Protein AF-A0A376ESZ6-F1 (afdb_monomer)

Nearest PDB structures (foldseek):
  4ce4-assembly1_1  TM=3.618E-01  e=3.748E+00  Sus scrofa domesticus
  7ung-assembly1_5  TM=2.669E-01  e=2.774E+00  Homo sapiens

Structure (mmCIF, N/CA/C/O backbone):
data_AF-A0A376ESZ6-F1
#
_entry.id   AF-A0A376ESZ6-F1
#
loop_
_atom_site.group_PDB
_atom_site.id
_atom_site.type_symbol
_atom_site.label_atom_id
_atom_site.label_alt_id
_atom_site.label_comp_id
_atom_site.label_asym_id
_atom_site.label_entity_id
_atom_site.label_seq_id
_atom_site.pdbx_PDB_ins_code
_atom_site.Cartn_x
_atom_site.Cartn_y
_atom_site.Cartn_z
_atom_site.occupancy
_atom_site.B_iso_or_equiv
_atom_site.auth_seq_id
_atom_site.auth_comp_id
_atom_site.auth_asym_id
_atom_site.auth_atom_id
_atom_site.pdbx_PDB_model_num
ATOM 1 N N . MET A 1 1 ? 11.237 7.976 -7.309 1.00 52.62 1 MET A N 1
ATOM 2 C CA . MET A 1 1 ? 12.348 7.430 -8.120 1.00 52.62 1 MET A CA 1
ATOM 3 C C . MET A 1 1 ? 11.817 7.230 -9.534 1.00 52.62 1 MET A C 1
ATOM 5 O O . MET A 1 1 ? 10.794 6.575 -9.673 1.00 52.62 1 MET A O 1
ATOM 9 N N . VAL A 1 2 ? 12.388 7.877 -10.555 1.00 59.28 2 VAL A N 1
ATOM 10 C CA . VAL A 1 2 ? 11.912 7.703 -11.941 1.00 59.28 2 VAL A CA 1
ATOM 11 C C . VAL A 1 2 ? 12.585 6.462 -12.504 1.00 59.28 2 VAL A C 1
ATOM 13 O O . VAL A 1 2 ? 13.808 6.382 -12.495 1.00 59.28 2 VAL A O 1
ATOM 16 N N . LEU A 1 3 ? 11.795 5.494 -12.954 1.00 68.69 3 LEU A N 1
ATOM 17 C CA . LEU A 1 3 ? 12.294 4.333 -13.676 1.00 68.69 3 LEU A CA 1
ATOM 18 C C . LEU A 1 3 ? 11.949 4.508 -15.157 1.00 68.69 3 LEU A C 1
ATOM 20 O O . LEU A 1 3 ? 10.986 5.182 -15.528 1.00 68.69 3 LEU A O 1
ATOM 24 N N . TYR A 1 4 ? 12.747 3.916 -16.029 1.00 74.81 4 TYR A N 1
ATOM 25 C CA . TYR A 1 4 ? 12.462 3.873 -17.454 1.00 74.81 4 TYR A CA 1
ATOM 26 C C . TYR A 1 4 ? 12.180 2.429 -17.839 1.00 74.81 4 TYR A C 1
ATOM 28 O O . TYR A 1 4 ? 12.915 1.519 -17.458 1.00 74.81 4 TYR A O 1
ATOM 36 N N . LYS A 1 5 ? 11.103 2.207 -18.589 1.00 80.12 5 LYS A N 1
ATOM 37 C CA . LYS A 1 5 ? 10.823 0.909 -19.196 1.00 80.12 5 LYS A CA 1
ATOM 38 C C . LYS A 1 5 ? 11.466 0.903 -20.578 1.00 80.12 5 LYS A C 1
ATOM 40 O O . LYS A 1 5 ? 11.009 1.611 -21.474 1.00 80.12 5 LYS A O 1
ATOM 45 N N . ALA A 1 6 ? 12.548 0.148 -20.722 1.00 82.12 6 ALA A N 1
ATOM 46 C CA . ALA A 1 6 ? 13.180 -0.137 -22.001 1.00 82.12 6 ALA A CA 1
ATOM 47 C C . ALA A 1 6 ? 12.363 -1.224 -22.706 1.00 82.12 6 ALA A C 1
ATOM 49 O O . ALA A 1 6 ? 12.220 -2.327 -22.175 1.00 82.12 6 ALA A O 1
ATOM 50 N N . VAL A 1 7 ? 11.799 -0.906 -23.869 1.00 82.25 7 VAL A N 1
ATOM 51 C CA . VAL A 1 7 ? 11.003 -1.828 -24.685 1.00 82.25 7 VAL A CA 1
ATOM 52 C C . VAL A 1 7 ? 11.703 -2.026 -26.025 1.00 82.25 7 VAL A C 1
ATOM 54 O O . VAL A 1 7 ? 11.866 -1.074 -26.789 1.00 82.25 7 VAL A O 1
ATOM 57 N N . ALA A 1 8 ? 12.078 -3.266 -26.328 1.00 82.19 8 ALA A N 1
ATOM 58 C CA . ALA A 1 8 ? 12.550 -3.678 -27.645 1.00 82.19 8 ALA A CA 1
ATOM 59 C C . ALA A 1 8 ? 11.547 -4.662 -28.254 1.00 82.19 8 ALA A C 1
ATOM 61 O O . ALA A 1 8 ? 11.212 -5.683 -27.652 1.00 82.19 8 ALA A O 1
ATOM 62 N N . LYS A 1 9 ? 11.040 -4.314 -29.439 1.00 82.44 9 LYS A N 1
ATOM 63 C CA . LYS A 1 9 ? 10.193 -5.166 -30.276 1.00 82.44 9 LYS A CA 1
ATOM 64 C C . LYS A 1 9 ? 10.905 -5.308 -31.608 1.00 82.44 9 LYS A C 1
ATOM 66 O O . LYS A 1 9 ? 11.035 -4.318 -32.324 1.00 82.44 9 LYS A O 1
ATOM 71 N N . LEU A 1 10 ? 11.387 -6.501 -31.905 1.00 80.62 10 LEU A N 1
ATOM 72 C CA . LEU A 1 10 ? 12.078 -6.787 -33.152 1.00 80.62 10 LEU A CA 1
ATOM 73 C C . LEU A 1 10 ? 11.797 -8.218 -33.592 1.00 80.62 10 LEU A C 1
ATOM 75 O O . LEU A 1 10 ? 11.346 -9.044 -32.804 1.00 80.62 10 LEU A O 1
ATOM 79 N N . HIS A 1 11 ? 12.104 -8.501 -34.846 1.00 81.50 11 HIS A N 1
ATOM 80 C CA . HIS A 1 11 ? 12.166 -9.859 -35.357 1.00 81.50 11 HIS A CA 1
ATOM 81 C C . HIS A 1 11 ? 13.630 -10.268 -35.456 1.00 81.50 11 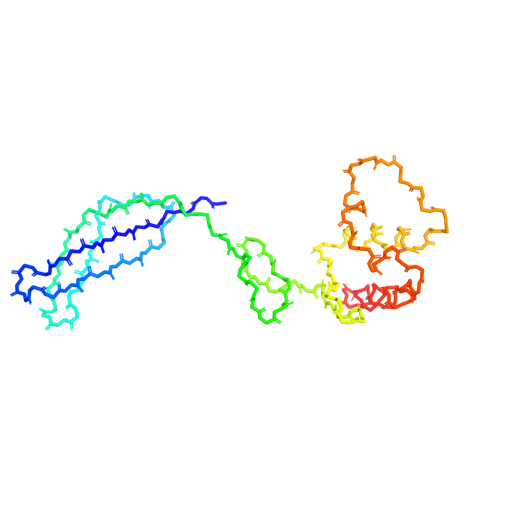HIS A C 1
ATOM 83 O O . HIS A 1 11 ? 14.476 -9.452 -35.827 1.00 81.50 11 HIS A O 1
ATOM 89 N N . CYS A 1 12 ? 13.938 -11.511 -35.102 1.00 77.12 12 CYS A N 1
ATOM 90 C CA . CYS A 1 12 ? 15.285 -12.031 -35.260 1.00 77.12 12 CYS A CA 1
ATOM 91 C C . CYS A 1 12 ? 15.658 -12.045 -36.756 1.00 77.12 12 CYS A C 1
ATOM 93 O O . CYS A 1 12 ? 14.891 -12.595 -37.547 1.00 77.12 12 CYS A O 1
ATOM 95 N N . PRO A 1 13 ? 16.815 -11.496 -37.170 1.00 75.44 13 PRO A N 1
ATOM 96 C CA . PRO A 1 13 ? 17.227 -11.492 -38.576 1.00 75.44 13 PRO A CA 1
ATOM 97 C C . PRO A 1 13 ? 17.506 -12.895 -39.137 1.00 75.44 13 PRO A C 1
ATOM 99 O O . PRO A 1 13 ? 17.562 -13.057 -40.350 1.00 75.44 13 PRO A O 1
ATOM 102 N N . ILE A 1 14 ? 17.682 -13.898 -38.270 1.00 77.81 14 ILE A N 1
ATOM 103 C CA . ILE A 1 14 ? 18.056 -15.264 -38.664 1.00 77.81 14 ILE A CA 1
ATOM 104 C C . ILE A 1 14 ? 16.834 -16.185 -38.740 1.00 77.81 14 ILE A C 1
ATOM 106 O O . ILE A 1 14 ? 16.676 -16.905 -39.718 1.00 77.81 14 ILE A O 1
ATOM 110 N N . CYS A 1 15 ? 15.955 -16.161 -37.735 1.00 80.38 15 CYS A N 1
ATOM 111 C CA . CYS A 1 15 ? 14.798 -17.065 -37.667 1.00 80.38 15 CYS A CA 1
ATOM 112 C C . CYS A 1 15 ? 13.437 -16.363 -37.796 1.00 80.38 15 CYS A C 1
ATOM 114 O O . CYS A 1 15 ? 12.406 -17.009 -37.646 1.00 80.38 15 CYS A O 1
ATOM 116 N N . ALA A 1 16 ? 13.409 -15.044 -38.022 1.00 78.88 16 ALA A N 1
ATOM 117 C CA . ALA A 1 16 ? 12.202 -14.205 -38.056 1.00 78.88 16 ALA A CA 1
ATOM 118 C C . ALA A 1 16 ? 11.332 -14.235 -36.777 1.00 78.88 16 ALA A C 1
ATOM 120 O O . ALA A 1 16 ? 10.276 -13.594 -36.725 1.00 78.88 16 ALA A O 1
ATOM 121 N N . HIS A 1 17 ? 11.791 -14.912 -35.718 1.00 78.88 17 HIS A N 1
ATOM 122 C CA . HIS A 1 17 ? 11.080 -15.029 -34.451 1.00 78.88 17 HIS A CA 1
ATOM 123 C C . HIS A 1 17 ? 10.847 -13.650 -33.828 1.00 78.88 17 HIS A C 1
ATOM 125 O O . HIS A 1 17 ? 11.747 -12.806 -33.788 1.00 78.88 17 HIS A O 1
ATOM 131 N N . SER A 1 18 ? 9.632 -13.410 -33.337 1.00 79.50 18 SER A N 1
ATOM 132 C CA . SER A 1 18 ? 9.269 -12.147 -32.699 1.00 79.50 18 SER A CA 1
ATOM 133 C C . SER A 1 18 ? 9.855 -12.068 -31.293 1.00 79.50 18 SER A C 1
ATOM 135 O O . SER A 1 18 ? 9.426 -12.780 -30.389 1.00 79.50 18 SER A O 1
ATOM 137 N N . ILE A 1 19 ? 10.799 -11.160 -31.090 1.00 80.81 19 ILE A N 1
ATOM 138 C CA . ILE A 1 19 ? 11.432 -10.913 -29.803 1.00 80.81 19 ILE A CA 1
ATOM 139 C C . ILE A 1 19 ? 10.796 -9.674 -29.177 1.00 80.81 19 ILE A C 1
ATOM 141 O O . ILE A 1 19 ? 10.814 -8.571 -29.737 1.00 80.81 19 ILE A O 1
ATOM 145 N N . ARG A 1 20 ? 10.248 -9.853 -27.974 1.00 82.56 20 ARG A N 1
ATOM 146 C CA . ARG A 1 20 ? 9.731 -8.765 -27.147 1.00 82.56 20 ARG A CA 1
ATOM 147 C C . ARG A 1 20 ? 10.436 -8.782 -25.801 1.00 82.56 20 ARG A C 1
ATOM 149 O O . ARG A 1 20 ? 10.159 -9.638 -24.969 1.00 82.56 20 ARG A O 1
ATOM 156 N N . VAL A 1 21 ? 11.298 -7.795 -25.579 1.00 79.81 21 VAL A N 1
ATOM 157 C CA . VAL A 1 21 ? 11.998 -7.613 -24.305 1.00 79.81 21 VAL A CA 1
ATOM 158 C C . VAL A 1 21 ? 11.529 -6.334 -23.643 1.00 79.81 21 VAL A C 1
ATOM 160 O O . VAL A 1 21 ? 11.502 -5.262 -24.253 1.00 79.81 21 VAL A O 1
ATOM 163 N N . GLU A 1 22 ? 11.167 -6.457 -22.372 1.00 81.88 22 GLU A N 1
ATOM 164 C CA . GLU A 1 22 ? 10.872 -5.334 -21.498 1.00 81.88 22 GLU A CA 1
ATOM 165 C C . GLU A 1 22 ? 11.754 -5.392 -20.251 1.00 81.88 22 GLU A C 1
ATOM 167 O O . GLU A 1 22 ? 11.745 -6.376 -19.517 1.00 81.88 22 GLU A O 1
ATOM 172 N N . ARG A 1 23 ? 12.534 -4.331 -20.012 1.00 76.56 23 ARG A N 1
ATOM 173 C CA . ARG A 1 23 ? 13.420 -4.228 -18.846 1.00 76.56 23 ARG A CA 1
ATOM 174 C C . ARG A 1 23 ? 13.234 -2.873 -18.169 1.00 76.56 23 ARG A C 1
ATOM 176 O O . ARG A 1 23 ? 13.230 -1.835 -18.828 1.00 76.56 23 ARG A O 1
ATOM 183 N N . CYS A 1 24 ? 13.075 -2.877 -16.850 1.00 73.75 24 CYS A N 1
ATOM 184 C CA . CYS A 1 24 ? 13.034 -1.651 -16.057 1.00 73.75 24 CYS A CA 1
ATOM 185 C C . CYS A 1 24 ? 14.461 -1.248 -15.685 1.00 73.75 24 CYS A C 1
ATOM 187 O O . CYS A 1 24 ? 15.184 -2.030 -15.071 1.00 73.75 24 CYS A O 1
ATOM 189 N N . VAL A 1 25 ? 14.859 -0.034 -16.048 1.00 76.38 25 VAL A N 1
ATOM 190 C CA . VAL A 1 25 ? 16.201 0.501 -15.804 1.00 76.38 25 VAL A CA 1
ATOM 191 C C . VAL A 1 25 ? 16.111 1.833 -15.063 1.00 76.38 25 VAL A C 1
ATOM 193 O O . VAL A 1 25 ? 15.156 2.593 -15.239 1.00 76.38 25 VAL A O 1
ATOM 196 N N . LYS A 1 26 ? 17.090 2.104 -14.194 1.00 71.19 26 LYS A N 1
ATOM 197 C CA . LYS A 1 26 ? 17.189 3.383 -13.467 1.00 71.19 26 LYS A CA 1
ATOM 198 C C . LYS A 1 26 ? 17.616 4.518 -14.398 1.00 71.19 26 LYS A C 1
ATOM 200 O O . LYS A 1 26 ? 17.130 5.637 -14.275 1.00 71.19 26 LYS A O 1
ATOM 205 N N . GLU A 1 27 ? 18.473 4.196 -15.359 1.00 76.25 27 GLU A N 1
ATOM 206 C CA . GLU A 1 27 ? 19.082 5.127 -16.304 1.00 76.25 27 GLU A CA 1
ATOM 207 C C . GLU A 1 27 ? 18.884 4.616 -17.732 1.00 76.25 27 GLU A C 1
ATOM 209 O O . GLU A 1 27 ? 18.712 3.417 -17.956 1.00 76.25 27 GLU A O 1
ATOM 214 N N . LYS A 1 28 ? 18.866 5.529 -18.706 1.00 75.44 28 LYS A N 1
ATOM 215 C CA . LYS A 1 28 ? 18.709 5.163 -20.117 1.00 75.44 28 LYS A CA 1
ATOM 216 C C . LYS A 1 28 ? 20.011 4.533 -20.610 1.00 75.44 28 LYS A C 1
ATOM 218 O O . LYS A 1 28 ? 21.037 5.199 -20.627 1.00 75.44 28 LYS A O 1
ATOM 223 N N . LEU A 1 29 ? 19.947 3.275 -21.027 1.00 76.56 29 LEU A N 1
ATOM 224 C CA . LEU A 1 29 ? 21.048 2.578 -21.690 1.00 76.56 29 LEU A CA 1
ATOM 225 C C . LEU A 1 29 ? 21.050 2.916 -23.187 1.00 76.56 29 LEU A C 1
ATOM 227 O O . LEU A 1 29 ? 19.993 3.067 -23.805 1.00 76.56 29 LEU A O 1
ATOM 231 N N . GLU A 1 30 ? 22.219 3.010 -23.799 1.00 71.81 30 GLU A N 1
ATOM 232 C CA . GLU A 1 30 ? 22.290 3.247 -25.243 1.00 71.81 30 GLU A CA 1
ATOM 233 C C . GLU A 1 30 ? 21.857 2.006 -26.026 1.00 71.81 30 GLU A C 1
ATOM 235 O O . GLU A 1 30 ? 21.033 2.133 -26.931 1.00 71.81 30 GLU A O 1
ATOM 240 N N . ASN A 1 31 ? 22.284 0.817 -25.584 1.00 77.94 31 ASN A N 1
ATOM 241 C CA . ASN A 1 31 ? 21.889 -0.464 -26.159 1.00 77.94 31 ASN A CA 1
ATOM 242 C C . ASN A 1 31 ? 21.577 -1.516 -25.086 1.00 77.94 31 ASN A C 1
ATOM 244 O O . ASN A 1 31 ? 22.049 -1.441 -23.947 1.00 77.94 31 ASN A O 1
ATOM 248 N N . ILE A 1 32 ? 20.759 -2.500 -25.455 1.00 80.25 32 ILE A N 1
ATOM 249 C CA . ILE A 1 32 ? 20.516 -3.711 -24.674 1.00 80.25 32 ILE A CA 1
ATOM 250 C C . ILE A 1 32 ? 20.862 -4.941 -25.513 1.00 80.25 32 ILE A C 1
ATOM 252 O O . ILE A 1 32 ? 20.381 -5.087 -26.636 1.00 80.25 32 ILE A O 1
ATOM 256 N N . SER A 1 33 ? 21.655 -5.840 -24.930 1.00 78.31 33 SER A N 1
ATOM 257 C CA . SER A 1 33 ? 21.902 -7.161 -25.503 1.00 78.31 33 SER A CA 1
ATOM 258 C C . SER A 1 33 ? 20.701 -8.063 -25.235 1.00 78.31 33 SER A C 1
ATOM 260 O O . SER A 1 33 ? 20.260 -8.208 -24.086 1.00 78.31 33 SER A O 1
ATOM 262 N N . VAL A 1 34 ? 20.147 -8.615 -26.309 1.00 79.56 34 VAL A N 1
ATOM 263 C CA . VAL A 1 34 ? 18.993 -9.506 -26.298 1.00 79.56 34 VAL A CA 1
ATOM 264 C C . VAL A 1 34 ? 19.359 -10.804 -27.001 1.00 79.56 34 VAL A C 1
ATOM 266 O O . VAL A 1 34 ? 19.830 -10.794 -28.135 1.00 79.56 34 VAL A O 1
ATOM 269 N N . GLU A 1 35 ? 19.105 -11.917 -26.327 1.00 78.56 35 GLU A N 1
ATOM 270 C CA . GLU A 1 35 ? 19.292 -13.263 -26.859 1.00 78.56 35 GLU A CA 1
ATOM 271 C C . GLU A 1 35 ? 17.975 -13.769 -27.453 1.00 78.56 35 GLU A C 1
ATOM 273 O O . GLU A 1 35 ? 16.906 -13.645 -26.846 1.00 78.56 35 GLU A O 1
ATOM 278 N N . CYS A 1 36 ? 18.036 -14.317 -28.667 1.00 74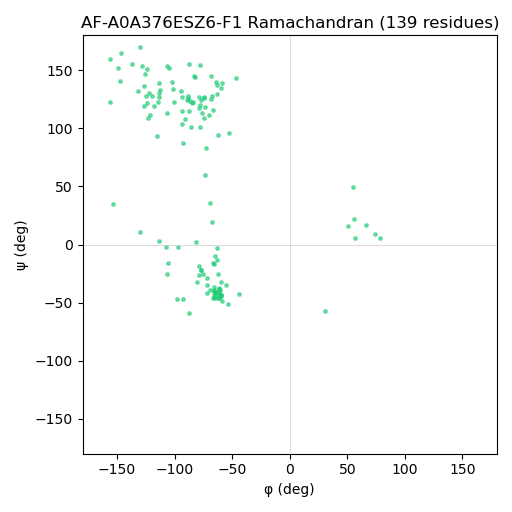.88 36 CYS A N 1
ATOM 279 C CA . CYS A 1 36 ? 16.886 -14.966 -29.280 1.00 74.88 36 CYS A CA 1
ATOM 280 C C . CYS A 1 36 ? 16.698 -16.366 -28.686 1.00 74.88 36 CYS A C 1
ATOM 282 O O . CYS A 1 36 ? 17.563 -17.220 -28.855 1.00 74.88 36 CYS A O 1
ATOM 284 N N . GLY A 1 37 ? 15.545 -16.627 -28.064 1.00 72.88 37 GLY A N 1
ATOM 285 C CA . GLY A 1 37 ? 15.267 -17.901 -27.387 1.00 72.88 37 GLY A CA 1
ATOM 286 C C . GLY A 1 37 ? 15.253 -19.148 -28.282 1.00 72.88 37 GLY A C 1
ATOM 287 O O . GLY A 1 37 ? 15.288 -20.251 -27.754 1.00 72.88 37 GLY A O 1
ATOM 288 N N . GLU A 1 38 ? 15.212 -18.994 -29.611 1.00 73.00 38 GLU A N 1
ATOM 289 C CA . GLU A 1 38 ? 15.193 -20.126 -30.557 1.00 73.00 38 GLU A CA 1
ATOM 290 C C . GLU A 1 38 ? 16.503 -20.361 -31.319 1.00 73.00 38 GLU A C 1
ATOM 292 O O . GLU A 1 38 ? 16.756 -21.473 -31.767 1.00 73.00 38 GLU A O 1
ATOM 297 N N . CYS A 1 39 ? 17.341 -19.340 -31.499 1.00 73.00 39 CYS A N 1
ATOM 298 C CA . CYS A 1 39 ? 18.566 -19.453 -32.306 1.00 73.00 39 CYS A CA 1
ATOM 299 C C . CYS A 1 39 ? 19.815 -18.927 -31.587 1.00 73.00 39 CYS A C 1
ATOM 301 O O . CYS A 1 39 ? 20.841 -18.713 -32.230 1.00 73.00 39 CYS A O 1
ATOM 303 N N . ASP A 1 40 ? 19.698 -18.655 -30.281 1.00 74.31 40 ASP A N 1
ATOM 304 C CA . ASP A 1 40 ? 20.737 -18.157 -29.361 1.00 74.31 40 ASP A CA 1
ATOM 305 C C . ASP A 1 40 ? 21.506 -16.916 -29.859 1.00 74.31 40 ASP A C 1
ATOM 307 O O . ASP A 1 40 ? 22.573 -16.543 -29.378 1.00 74.31 40 ASP A O 1
ATOM 311 N N . THR A 1 41 ? 20.965 -16.232 -30.867 1.00 76.69 41 THR A N 1
ATOM 312 C CA . THR A 1 41 ? 21.639 -15.099 -31.492 1.00 76.69 41 THR A CA 1
ATOM 313 C C . THR A 1 41 ? 21.563 -13.891 -30.576 1.00 76.69 41 THR A C 1
ATOM 315 O O . THR A 1 41 ? 20.474 -13.478 -30.172 1.00 76.69 41 THR A O 1
ATOM 318 N N . LYS A 1 42 ? 22.729 -13.309 -30.293 1.00 79.81 42 LYS A N 1
ATOM 319 C CA . LYS A 1 42 ? 22.879 -12.075 -29.520 1.00 79.81 42 LYS A CA 1
ATOM 320 C C . LYS A 1 42 ? 22.709 -10.870 -30.432 1.00 79.81 42 LYS A C 1
ATOM 322 O O . LYS A 1 42 ? 23.438 -10.716 -31.409 1.00 79.81 42 LYS A O 1
ATOM 327 N N . LEU A 1 43 ? 21.748 -10.020 -30.102 1.00 78.31 43 LEU A N 1
ATOM 328 C CA . LEU A 1 43 ? 21.430 -8.801 -30.834 1.00 78.31 43 LEU A CA 1
ATOM 329 C C . LEU A 1 43 ? 21.604 -7.605 -29.904 1.00 78.31 43 LEU A C 1
ATOM 331 O O . LEU A 1 43 ? 21.030 -7.576 -28.817 1.00 78.31 43 LEU A O 1
ATOM 335 N N . ASP A 1 44 ? 22.377 -6.618 -30.346 1.00 79.56 44 ASP A N 1
ATOM 336 C CA . ASP A 1 44 ? 22.506 -5.337 -29.657 1.00 79.56 44 ASP A CA 1
ATOM 337 C C . ASP A 1 44 ? 21.496 -4.355 -30.258 1.00 79.56 44 ASP A C 1
ATOM 339 O O . ASP A 1 44 ? 21.535 -4.052 -31.453 1.00 79.56 44 ASP A O 1
ATOM 343 N N . ILE A 1 45 ? 20.519 -3.930 -29.456 1.00 80.19 45 ILE A N 1
ATOM 344 C CA . ILE A 1 45 ? 19.399 -3.109 -29.931 1.00 80.19 45 ILE A CA 1
ATOM 345 C C . ILE A 1 45 ? 19.286 -1.856 -29.080 1.00 80.19 45 ILE A C 1
ATOM 347 O O . ILE A 1 45 ? 19.276 -1.931 -27.852 1.00 80.19 45 ILE A O 1
ATOM 351 N N . LYS A 1 46 ? 19.073 -0.712 -29.736 1.00 79.62 46 LYS A N 1
ATOM 352 C CA . LYS A 1 46 ? 18.653 0.528 -29.082 1.00 79.62 46 LYS A CA 1
ATOM 353 C C . LYS A 1 46 ? 17.170 0.440 -28.697 1.00 79.62 46 LYS A C 1
ATOM 355 O O . LYS A 1 46 ? 16.311 0.471 -29.584 1.00 79.62 46 LYS A O 1
ATOM 360 N N . PRO A 1 47 ? 16.820 0.320 -27.404 1.00 80.62 47 PRO A N 1
ATOM 361 C CA . PRO A 1 47 ? 15.432 0.146 -27.005 1.00 80.62 47 PRO A CA 1
ATOM 362 C C . PRO A 1 47 ? 14.672 1.473 -27.058 1.00 80.62 47 PRO A C 1
ATOM 364 O O . PRO A 1 47 ? 15.226 2.562 -26.881 1.00 80.62 47 PRO A O 1
ATOM 367 N N . ARG A 1 48 ? 13.353 1.388 -27.232 1.00 81.19 48 ARG A N 1
ATOM 368 C CA . ARG A 1 48 ? 12.465 2.530 -27.022 1.00 81.19 48 ARG A CA 1
ATOM 369 C C . ARG A 1 48 ? 12.240 2.698 -25.523 1.00 81.19 48 ARG A C 1
ATOM 371 O O . ARG A 1 48 ? 11.828 1.758 -24.847 1.00 81.19 48 ARG A O 1
ATOM 378 N N . TYR A 1 49 ? 12.482 3.900 -25.011 1.00 78.81 49 TYR A N 1
ATOM 379 C CA . TYR A 1 49 ? 12.255 4.220 -23.605 1.00 78.81 49 TYR A CA 1
ATOM 380 C C . TYR A 1 49 ? 10.882 4.825 -23.387 1.00 78.81 49 TYR A C 1
ATOM 382 O O . TYR A 1 49 ? 10.547 5.849 -23.981 1.00 78.81 49 TYR A O 1
ATOM 390 N N . GLU A 1 50 ? 10.131 4.242 -22.463 1.00 78.00 50 GLU A N 1
ATOM 391 C CA . GLU A 1 50 ? 8.902 4.828 -21.948 1.00 78.00 50 GLU A CA 1
ATOM 392 C C . GLU A 1 50 ? 9.088 5.195 -20.476 1.00 78.00 50 GLU A C 1
ATOM 394 O O . GLU A 1 50 ? 9.748 4.487 -19.706 1.00 78.00 50 GLU A O 1
ATOM 399 N N . ARG A 1 51 ? 8.563 6.358 -20.083 1.00 68.00 51 ARG A N 1
ATOM 400 C CA . ARG A 1 51 ? 8.699 6.863 -18.716 1.00 68.00 51 ARG A CA 1
ATOM 401 C C . ARG A 1 51 ? 7.838 5.984 -17.810 1.00 68.00 51 ARG A C 1
ATOM 403 O O . ARG A 1 51 ? 6.616 6.005 -17.922 1.00 68.00 51 ARG A O 1
ATOM 410 N N . TYR A 1 52 ? 8.468 5.200 -16.939 1.00 65.44 52 TYR A N 1
ATOM 411 C CA . TYR A 1 52 ? 7.779 4.239 -16.088 1.00 65.44 52 TYR A CA 1
ATOM 412 C C . TYR A 1 52 ? 7.742 4.743 -14.652 1.00 65.44 52 TYR A C 1
ATOM 414 O O . TYR A 1 52 ? 8.752 4.849 -13.957 1.00 65.44 52 TYR A O 1
ATOM 422 N N . VAL A 1 53 ? 6.542 5.052 -14.187 1.00 59.94 53 VAL A N 1
ATOM 423 C CA . VAL A 1 53 ? 6.316 5.248 -12.761 1.00 59.94 53 VAL A CA 1
ATOM 424 C C . VAL A 1 53 ? 5.994 3.868 -12.210 1.00 59.94 53 VAL A C 1
ATOM 426 O O . VAL A 1 53 ? 4.996 3.266 -12.606 1.00 59.94 53 VAL A O 1
ATOM 429 N N . SER A 1 54 ? 6.861 3.334 -11.350 1.00 56.66 54 SER A N 1
ATOM 430 C CA . SER A 1 54 ? 6.549 2.122 -10.601 1.00 56.66 54 SER A CA 1
ATOM 431 C C . SER A 1 54 ? 5.351 2.409 -9.709 1.00 56.66 54 SER A C 1
ATOM 433 O O . SER A 1 54 ? 5.496 2.918 -8.604 1.00 56.66 54 SER A O 1
ATOM 435 N N . ASN A 1 55 ? 4.157 2.093 -10.196 1.00 54.31 55 ASN A N 1
ATOM 436 C CA . ASN A 1 55 ? 2.983 2.009 -9.349 1.00 54.31 55 ASN A CA 1
ATOM 437 C C . ASN A 1 55 ? 3.130 0.736 -8.511 1.00 54.31 55 ASN A C 1
ATOM 439 O O . ASN A 1 55 ? 2.572 -0.306 -8.851 1.00 54.31 55 ASN A O 1
ATOM 443 N N . TYR A 1 56 ? 3.872 0.820 -7.404 1.00 55.16 56 TYR A N 1
ATOM 444 C CA . TYR A 1 56 ? 3.882 -0.223 -6.373 1.00 55.16 56 TYR A CA 1
ATOM 445 C C . TYR A 1 56 ? 2.502 -0.385 -5.707 1.00 55.16 56 TYR A C 1
ATOM 447 O O . TYR A 1 56 ? 2.277 -1.325 -4.961 1.00 55.16 56 TYR A O 1
ATOM 455 N N . SER A 1 57 ? 1.512 0.444 -6.066 1.00 51.53 57 SER A N 1
ATOM 456 C CA . SER A 1 57 ? 0.084 0.213 -5.804 1.00 51.53 57 SER A CA 1
ATOM 457 C C . SER A 1 57 ? -0.532 -0.945 -6.617 1.00 51.53 57 SER A C 1
ATOM 459 O O . SER A 1 57 ? -1.701 -0.881 -7.002 1.00 51.53 57 SER A O 1
ATOM 461 N N . LYS A 1 58 ? 0.194 -2.039 -6.878 1.00 51.50 58 LYS A N 1
ATOM 462 C CA . LYS A 1 58 ? -0.467 -3.295 -7.262 1.00 51.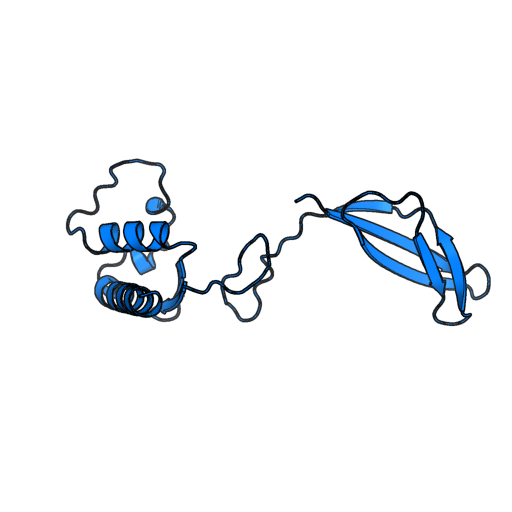50 58 LYS A CA 1
ATOM 463 C C . LYS A 1 58 ? -1.010 -3.913 -5.978 1.00 51.50 58 LYS A C 1
ATOM 465 O O . LYS A 1 58 ? -0.257 -4.508 -5.224 1.00 51.50 58 LYS A O 1
ATOM 470 N N . LYS A 1 59 ? -2.316 -3.760 -5.722 1.00 53.03 59 LYS A N 1
ATOM 471 C CA . LYS A 1 59 ? -3.019 -4.458 -4.629 1.00 53.03 59 LYS A CA 1
ATOM 472 C C . LYS A 1 59 ? -2.758 -5.963 -4.750 1.00 53.03 59 LYS A C 1
ATOM 474 O O . LYS A 1 59 ? -3.441 -6.644 -5.507 1.00 53.03 59 LYS A O 1
ATOM 479 N N . THR A 1 60 ? -1.782 -6.489 -4.026 1.00 50.81 60 THR A N 1
ATOM 480 C CA . THR A 1 60 ? -1.635 -7.930 -3.836 1.00 50.81 60 THR A CA 1
ATOM 481 C C . THR A 1 60 ? -2.454 -8.300 -2.602 1.00 50.81 60 THR A C 1
ATOM 483 O O . THR A 1 60 ? -2.333 -7.677 -1.548 1.00 50.81 60 THR A O 1
ATOM 486 N N . ASN A 1 61 ? -3.386 -9.243 -2.758 1.00 61.47 61 ASN A N 1
ATOM 487 C CA . ASN A 1 61 ? -4.231 -9.777 -1.680 1.00 61.47 61 ASN A CA 1
ATOM 488 C C . ASN A 1 61 ? -5.069 -8.773 -0.864 1.00 61.47 61 ASN A C 1
ATOM 490 O O . ASN A 1 61 ? -5.480 -9.073 0.251 1.00 61.47 61 ASN A O 1
ATOM 494 N N . GLY A 1 62 ? -5.357 -7.585 -1.401 1.00 68.19 62 GLY A N 1
ATOM 495 C CA . GLY A 1 62 ? -6.180 -6.596 -0.696 1.00 68.19 62 GLY A CA 1
ATOM 496 C C . GLY A 1 62 ? -5.475 -5.891 0.468 1.00 68.19 62 GLY A C 1
ATOM 497 O O . GLY A 1 62 ? -6.129 -5.129 1.171 1.00 68.19 62 GLY A O 1
ATOM 498 N N . LEU A 1 63 ? -4.162 -6.082 0.640 1.00 75.50 63 LEU A N 1
ATOM 499 C CA . LEU A 1 63 ? -3.348 -5.402 1.651 1.00 75.50 63 LEU A CA 1
ATOM 500 C C . LEU A 1 63 ? -2.807 -4.064 1.132 1.00 75.50 63 LEU A C 1
ATOM 502 O O . LEU A 1 63 ? -2.660 -3.851 -0.078 1.00 75.50 63 LEU A O 1
ATOM 506 N N . LYS A 1 64 ? -2.499 -3.139 2.049 1.00 78.19 64 LYS A N 1
ATOM 507 C CA . LYS A 1 64 ? -1.923 -1.842 1.691 1.00 78.19 64 LYS A CA 1
ATOM 508 C C . LYS A 1 64 ? -0.408 -1.977 1.642 1.00 78.19 64 LYS A C 1
ATOM 510 O O . LYS A 1 64 ? 0.205 -2.424 2.602 1.00 78.19 64 LYS A O 1
ATOM 515 N N . GLN A 1 65 ? 0.188 -1.560 0.531 1.00 77.06 65 GLN A N 1
ATOM 516 C CA . GLN A 1 65 ? 1.635 -1.582 0.346 1.00 77.06 65 GLN A CA 1
ATOM 517 C C . GLN A 1 65 ? 2.237 -0.181 0.415 1.00 77.06 65 GLN A C 1
ATOM 519 O O . G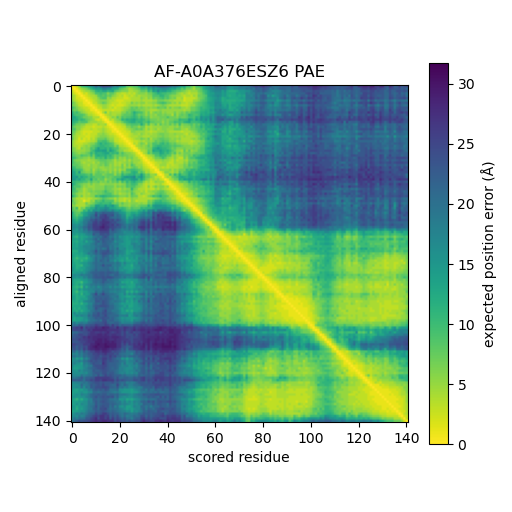LN A 1 65 ? 1.564 0.819 0.133 1.00 77.06 65 GLN A O 1
ATOM 524 N N . ASP A 1 66 ? 3.506 -0.135 0.804 1.00 74.19 66 ASP A N 1
ATOM 525 C CA . ASP A 1 66 ? 4.345 1.048 0.698 1.00 74.19 66 ASP A CA 1
ATOM 526 C C . ASP A 1 66 ? 4.645 1.393 -0.772 1.00 74.19 66 ASP A C 1
ATOM 528 O O . ASP A 1 66 ? 4.795 0.515 -1.622 1.00 74.19 66 ASP A O 1
ATOM 532 N N . ASP A 1 67 ? 4.734 2.691 -1.063 1.00 67.75 67 ASP A N 1
ATOM 533 C CA . ASP A 1 67 ? 4.922 3.206 -2.423 1.00 67.75 67 ASP A CA 1
ATOM 534 C C . ASP A 1 67 ? 6.377 3.110 -2.906 1.00 67.75 67 ASP A C 1
ATOM 536 O O . ASP A 1 67 ? 6.629 3.184 -4.102 1.00 67.75 67 ASP A O 1
ATOM 540 N N . VAL A 1 68 ? 7.343 2.948 -1.999 1.00 67.94 68 VAL A N 1
ATOM 541 C CA . VAL A 1 68 ? 8.772 2.902 -2.327 1.00 67.94 68 VAL A CA 1
ATOM 542 C C . VAL A 1 68 ? 9.233 1.465 -2.544 1.00 67.94 68 VAL A C 1
ATOM 544 O O . VAL A 1 68 ? 9.921 1.185 -3.525 1.00 67.94 68 VAL A O 1
ATOM 547 N N . PHE A 1 69 ? 8.851 0.558 -1.643 1.00 67.88 69 PHE A N 1
ATOM 548 C CA . PHE A 1 69 ? 9.338 -0.824 -1.633 1.00 67.88 69 PHE A CA 1
ATOM 549 C C . PHE A 1 69 ? 8.309 -1.849 -2.119 1.00 67.88 69 PHE A C 1
ATOM 551 O O . PHE A 1 69 ? 8.677 -2.984 -2.411 1.00 67.88 69 PHE A O 1
ATOM 558 N N . GLY A 1 70 ? 7.021 -1.492 -2.186 1.00 69.81 70 GLY A N 1
ATOM 559 C CA . GLY A 1 70 ? 5.959 -2.454 -2.495 1.00 69.81 70 GLY A CA 1
ATOM 560 C C . GLY A 1 70 ? 5.770 -3.526 -1.417 1.00 69.81 70 GLY A C 1
ATOM 561 O O . GLY A 1 70 ? 5.157 -4.557 -1.677 1.00 69.81 70 GLY A O 1
ATOM 562 N N . CYS A 1 71 ? 6.288 -3.310 -0.206 1.00 73.62 71 CYS A N 1
ATOM 563 C CA . CYS A 1 71 ? 6.076 -4.202 0.932 1.00 73.62 71 CYS A CA 1
ATOM 564 C C . CYS A 1 71 ? 4.727 -3.902 1.603 1.00 73.62 71 CYS A C 1
ATOM 566 O O . CYS A 1 71 ? 4.344 -2.730 1.675 1.00 73.62 71 CYS A O 1
ATOM 568 N N . PRO A 1 72 ? 4.003 -4.916 2.115 1.00 79.25 72 PRO A N 1
ATOM 569 C CA . PRO A 1 72 ? 2.807 -4.679 2.917 1.00 79.25 72 PRO A CA 1
ATOM 570 C C . PRO A 1 72 ? 3.149 -3.834 4.150 1.00 79.25 72 PRO A C 1
ATOM 572 O O . PRO A 1 72 ? 4.190 -4.031 4.779 1.00 79.25 72 PRO A O 1
ATOM 575 N N . LEU A 1 73 ? 2.279 -2.881 4.485 1.00 81.56 73 LEU A N 1
ATOM 576 C CA . LEU A 1 73 ? 2.453 -2.044 5.667 1.00 81.56 73 LEU A CA 1
ATOM 577 C C . LEU A 1 73 ? 2.389 -2.907 6.929 1.00 81.56 73 LEU A C 1
ATOM 579 O O . LEU A 1 73 ? 1.551 -3.799 7.041 1.00 81.56 73 LEU A O 1
ATOM 583 N N . TYR A 1 74 ? 3.256 -2.604 7.896 1.00 81.25 74 TYR A N 1
ATOM 584 C CA . TYR A 1 74 ? 3.277 -3.304 9.182 1.00 81.25 74 TYR A CA 1
ATOM 585 C C . TYR A 1 74 ? 1.985 -3.065 9.978 1.00 81.25 74 TYR A C 1
ATOM 587 O O . TYR A 1 74 ? 1.417 -3.983 10.563 1.00 81.25 74 TYR A O 1
ATOM 595 N N . PHE A 1 75 ? 1.489 -1.826 9.959 1.00 83.88 75 PHE A N 1
ATOM 596 C CA . PHE A 1 75 ? 0.244 -1.445 10.614 1.00 83.88 75 PHE A CA 1
ATOM 597 C C . PHE A 1 75 ? -0.915 -1.557 9.631 1.00 83.88 75 PHE A C 1
ATOM 599 O O . PHE A 1 75 ? -1.262 -0.588 8.956 1.00 83.88 75 PHE A O 1
ATOM 606 N N . GLN A 1 76 ? -1.501 -2.745 9.538 1.00 86.62 76 GLN A N 1
ATOM 607 C CA . GLN A 1 76 ? -2.745 -2.968 8.812 1.00 86.62 76 GLN A CA 1
ATOM 608 C C . GLN A 1 76 ? -3.564 -4.077 9.478 1.00 86.62 76 GLN A C 1
ATOM 610 O O . GLN A 1 76 ? -3.002 -5.047 9.978 1.00 86.62 76 GLN A O 1
ATOM 615 N N . ASP A 1 77 ? -4.879 -3.909 9.532 1.00 84.88 77 ASP A N 1
ATOM 616 C CA . ASP A 1 77 ? -5.813 -4.841 10.168 1.00 84.88 77 ASP A CA 1
ATOM 617 C C . ASP A 1 77 ? -7.203 -4.660 9.532 1.00 84.88 77 ASP A C 1
ATOM 619 O O . ASP A 1 77 ? -7.479 -3.632 8.899 1.00 84.88 77 ASP A O 1
ATOM 623 N N . ASP A 1 78 ? -8.074 -5.655 9.664 1.00 83.00 78 ASP A N 1
ATOM 624 C CA . ASP A 1 78 ? -9.444 -5.551 9.163 1.00 83.00 78 ASP A CA 1
ATOM 625 C C . ASP A 1 78 ? -10.342 -4.932 10.236 1.00 83.00 78 ASP A C 1
ATOM 627 O O . ASP A 1 78 ? -10.424 -5.408 11.367 1.00 83.00 78 ASP A O 1
ATOM 631 N N . CYS A 1 79 ? -11.045 -3.861 9.878 1.00 79.31 79 CYS A N 1
ATOM 632 C CA . CYS A 1 79 ? -12.052 -3.251 10.729 1.00 79.31 79 CYS A CA 1
ATOM 633 C C . CYS A 1 79 ? -13.423 -3.390 10.065 1.00 79.31 79 CYS A C 1
ATOM 635 O O . CYS A 1 79 ? -13.829 -2.555 9.251 1.00 79.31 79 CYS A O 1
ATOM 637 N N . LYS A 1 80 ? -14.144 -4.460 10.425 1.00 73.50 80 LYS A N 1
ATOM 638 C CA . LYS A 1 80 ? -15.498 -4.771 9.930 1.00 73.50 80 LYS A CA 1
ATOM 639 C C . LYS A 1 80 ? -15.569 -4.824 8.395 1.00 73.50 80 LYS A C 1
ATOM 641 O O . LYS A 1 80 ? -16.415 -4.166 7.788 1.00 73.50 80 LYS A O 1
ATOM 646 N N . GLY A 1 81 ? -14.658 -5.566 7.767 1.00 77.00 81 GLY A N 1
ATOM 647 C CA . GLY A 1 81 ? -14.596 -5.729 6.312 1.00 77.00 81 GLY A CA 1
ATOM 648 C C . GLY A 1 81 ? -13.971 -4.547 5.568 1.00 77.00 81 GLY A C 1
ATOM 649 O O . GLY A 1 81 ? -13.986 -4.518 4.337 1.00 77.00 81 GLY A O 1
ATOM 650 N N . ASN A 1 82 ? -13.442 -3.555 6.291 1.00 80.69 82 ASN A N 1
ATOM 651 C CA . ASN A 1 82 ? -12.685 -2.451 5.717 1.00 80.69 82 ASN A CA 1
ATOM 652 C C . ASN A 1 82 ? -11.232 -2.523 6.180 1.00 80.69 82 ASN A C 1
ATOM 654 O O . ASN A 1 82 ? -10.951 -2.517 7.378 1.00 80.69 82 ASN A O 1
ATOM 658 N N . LEU A 1 83 ? -10.298 -2.501 5.228 1.00 82.38 83 LEU A N 1
ATOM 659 C CA . LEU A 1 83 ? -8.873 -2.475 5.538 1.00 82.38 83 LEU A CA 1
ATOM 660 C C . LEU A 1 83 ? -8.495 -1.151 6.216 1.00 82.38 83 LEU A C 1
ATOM 662 O O . LEU A 1 83 ? -8.528 -0.081 5.596 1.00 82.38 83 LEU A O 1
ATOM 666 N N . PHE A 1 84 ? -8.066 -1.240 7.469 1.00 85.38 84 PHE A N 1
ATOM 667 C CA . PHE A 1 84 ? -7.517 -0.134 8.233 1.00 85.38 84 PHE A CA 1
ATOM 668 C C . PHE A 1 84 ? -5.993 -0.227 8.258 1.00 85.38 84 PHE A C 1
ATOM 670 O O . PHE A 1 84 ? -5.445 -1.299 8.484 1.00 85.38 84 PHE A O 1
ATOM 677 N N . TRP A 1 85 ? -5.291 0.879 8.006 1.00 84.50 85 TRP A N 1
ATOM 678 C CA . TRP A 1 85 ? -3.829 0.887 7.940 1.00 84.50 85 TRP A CA 1
ATOM 679 C C . TRP A 1 85 ? -3.225 2.217 8.393 1.00 84.50 85 TRP A C 1
ATOM 681 O O . TRP A 1 85 ? -3.824 3.281 8.224 1.00 84.50 85 TRP A O 1
ATOM 691 N N . ALA A 1 86 ? -2.001 2.161 8.917 1.00 83.56 86 ALA A N 1
ATOM 692 C CA . ALA A 1 86 ? -1.175 3.314 9.258 1.00 83.56 86 ALA A CA 1
ATOM 693 C C . ALA A 1 86 ? 0.182 3.235 8.540 1.00 83.56 86 ALA A C 1
ATOM 695 O O . ALA A 1 86 ? 0.679 2.154 8.243 1.00 83.56 86 ALA A O 1
ATOM 696 N N . LYS A 1 87 ? 0.791 4.393 8.252 1.00 76.56 87 LYS A N 1
ATOM 697 C CA . LYS A 1 87 ? 2.106 4.456 7.584 1.00 76.56 87 LYS A CA 1
ATOM 698 C C . LYS A 1 87 ? 3.219 4.391 8.617 1.00 76.56 87 LYS A C 1
ATOM 700 O O . LYS A 1 87 ? 4.033 3.481 8.596 1.00 76.56 87 LYS A O 1
ATOM 705 N N . ASN A 1 88 ? 3.194 5.354 9.535 1.00 81.69 88 ASN A N 1
ATOM 706 C CA . ASN A 1 88 ? 4.231 5.577 10.531 1.00 81.69 88 ASN A CA 1
ATOM 707 C C . ASN A 1 88 ? 3.610 5.702 11.928 1.00 81.69 88 ASN A C 1
ATOM 709 O O . ASN A 1 88 ? 2.395 5.850 12.074 1.00 81.69 88 ASN A O 1
ATOM 713 N N . ARG A 1 89 ? 4.466 5.707 12.955 1.00 81.88 89 ARG A N 1
ATOM 714 C CA . ARG A 1 89 ? 4.072 5.880 14.363 1.00 81.88 89 ARG A CA 1
ATOM 715 C C . ARG A 1 89 ? 3.392 7.228 14.617 1.00 81.88 89 ARG A C 1
ATOM 717 O O . ARG A 1 89 ? 2.406 7.277 15.337 1.00 81.88 89 ARG A O 1
ATOM 724 N N . GLU A 1 90 ? 3.865 8.294 13.975 1.00 80.25 90 GLU A N 1
ATOM 725 C CA . GLU A 1 90 ? 3.238 9.621 14.053 1.00 80.25 90 GLU A CA 1
ATOM 726 C C . GLU A 1 90 ? 1.796 9.587 13.534 1.00 80.25 90 GLU A C 1
ATOM 728 O O . GLU A 1 90 ? 0.885 10.040 14.219 1.00 80.25 90 GLU A O 1
ATOM 733 N N . HIS A 1 91 ? 1.565 8.927 12.391 1.00 80.50 91 HIS A N 1
ATOM 734 C CA . HIS A 1 91 ? 0.218 8.742 11.846 1.00 80.50 91 HIS A CA 1
ATOM 735 C C . HIS A 1 91 ? -0.684 7.958 12.817 1.00 80.50 91 HIS A C 1
ATOM 737 O O . HIS A 1 91 ? -1.856 8.291 12.975 1.00 80.50 91 HIS A O 1
ATOM 743 N N . LEU A 1 92 ? -0.147 6.939 13.496 1.00 82.38 92 LEU A N 1
ATOM 744 C CA . LEU A 1 92 ? -0.880 6.194 14.523 1.00 82.38 92 LEU A CA 1
ATOM 745 C C . LEU A 1 92 ? -1.288 7.099 15.697 1.00 82.38 92 LEU A C 1
ATOM 747 O O . LEU A 1 92 ? -2.443 7.053 16.112 1.00 82.38 92 LEU A O 1
ATOM 751 N N . LEU A 1 93 ? -0.375 7.936 16.201 1.00 80.88 93 LEU A N 1
ATOM 752 C CA . LEU A 1 93 ? -0.641 8.859 17.310 1.00 80.88 93 LEU A CA 1
ATOM 753 C C . LEU A 1 93 ? -1.675 9.930 16.939 1.00 80.88 93 LEU A C 1
ATOM 755 O O . LEU A 1 93 ? -2.575 10.206 17.729 1.00 80.88 93 LEU A O 1
ATOM 759 N N . GLU A 1 94 ? -1.595 10.492 15.730 1.00 78.19 94 GLU A N 1
ATOM 760 C CA . GLU A 1 94 ? -2.594 11.446 15.232 1.00 78.19 94 GLU A CA 1
ATOM 761 C C . GLU A 1 94 ? -3.982 10.799 15.098 1.00 78.19 94 GLU A C 1
ATOM 763 O O . GLU A 1 94 ? -4.988 11.403 15.476 1.00 78.19 94 GLU A O 1
ATOM 768 N N . MET A 1 95 ? -4.051 9.553 14.611 1.00 80.00 95 MET A N 1
ATOM 769 C CA . MET A 1 95 ? -5.309 8.804 14.540 1.00 80.00 95 MET A CA 1
ATOM 770 C C . MET A 1 95 ? -5.870 8.488 15.929 1.00 80.00 95 MET A C 1
ATOM 772 O O . MET A 1 95 ? -7.067 8.657 16.147 1.00 80.00 95 MET A O 1
ATOM 776 N N . GLU A 1 96 ? -5.030 8.071 16.878 1.00 82.00 96 GLU A N 1
ATOM 777 C CA . GLU A 1 96 ? -5.438 7.814 18.265 1.00 82.00 96 GLU A CA 1
ATOM 778 C C . GLU A 1 96 ? -5.983 9.083 18.930 1.00 82.00 96 GLU A C 1
ATOM 780 O O . GLU A 1 96 ? -7.064 9.041 19.521 1.00 82.00 96 GLU A O 1
ATOM 785 N N . ALA A 1 97 ? -5.293 10.216 18.775 1.00 79.62 97 ALA A N 1
ATOM 786 C CA . ALA A 1 97 ? -5.738 11.505 19.297 1.00 79.62 97 ALA A CA 1
ATOM 787 C C . ALA A 1 97 ? -7.085 11.928 18.689 1.00 79.62 97 ALA A C 1
ATOM 789 O O . ALA A 1 97 ? -7.986 12.359 19.409 1.00 79.62 97 ALA A O 1
ATOM 790 N N . TYR A 1 98 ? -7.265 11.736 17.379 1.00 78.19 98 TYR A N 1
ATOM 791 C CA . TYR A 1 98 ? -8.518 12.064 16.700 1.00 78.19 98 TYR A CA 1
ATOM 792 C C . TYR A 1 98 ? -9.689 11.173 17.133 1.00 78.19 98 TYR A C 1
ATOM 794 O O . TYR A 1 98 ? -10.782 11.671 17.395 1.00 78.19 98 TYR A O 1
ATOM 802 N N . VAL A 1 99 ? -9.482 9.855 17.211 1.00 79.25 99 VAL A N 1
ATOM 803 C CA . VAL A 1 99 ? -10.533 8.892 17.589 1.00 79.25 99 VAL A CA 1
ATOM 804 C C . VAL A 1 99 ? -10.868 8.989 19.085 1.00 79.25 99 VAL A C 1
ATOM 806 O O . VAL A 1 99 ? -12.008 8.725 19.486 1.00 79.25 99 VAL A O 1
ATOM 809 N N . SER A 1 100 ? -9.906 9.397 19.917 1.00 76.12 100 SER A N 1
ATOM 810 C CA . SER A 1 100 ? -10.110 9.615 21.354 1.00 76.12 100 SER A CA 1
ATOM 811 C C . SER A 1 100 ? -10.803 10.942 21.667 1.00 76.12 100 SER A C 1
ATOM 813 O O . SER A 1 100 ? -11.514 11.001 22.666 1.00 76.12 100 SER A O 1
ATOM 815 N N . SER A 1 101 ? -10.683 11.968 20.817 1.00 74.88 101 SER A N 1
ATOM 816 C CA . SER A 1 101 ? -11.358 13.255 21.031 1.00 74.88 101 SER A CA 1
ATOM 817 C C . SER A 1 101 ? -12.882 13.142 20.880 1.00 74.88 101 SER A C 1
ATOM 819 O O . SER A 1 101 ? -13.385 12.699 19.846 1.00 74.88 101 SER A O 1
ATOM 821 N N . GLU A 1 102 ? -13.635 13.567 21.900 1.00 59.97 102 GLU A N 1
ATOM 822 C CA . GLU A 1 102 ? -15.108 13.625 21.859 1.00 59.97 102 GLU A CA 1
ATOM 823 C C . GLU A 1 102 ? -15.610 14.717 20.905 1.00 59.97 102 GLU A C 1
ATOM 825 O O . GLU A 1 102 ? -16.548 14.509 20.133 1.00 59.97 102 GLU A O 1
ATOM 830 N N . LEU A 1 103 ? -14.924 15.862 20.893 1.00 61.03 103 LEU A N 1
ATOM 831 C CA . LEU A 1 103 ? -15.118 16.934 19.927 1.00 61.03 103 LEU A CA 1
ATOM 832 C C . LEU A 1 103 ? -14.124 16.724 18.783 1.00 61.03 103 LEU A C 1
ATOM 834 O O . LEU A 1 103 ? -12.931 17.000 18.913 1.00 61.03 103 LEU A O 1
ATOM 838 N N . ARG A 1 104 ? -14.610 16.224 17.642 1.00 62.59 104 ARG A N 1
ATOM 839 C CA . ARG A 1 104 ? -13.824 16.091 16.402 1.00 62.59 104 ARG A CA 1
ATOM 840 C C . ARG A 1 104 ? -13.612 17.463 15.756 1.00 62.59 104 ARG A C 1
ATOM 842 O O . ARG A 1 104 ? -14.059 17.713 14.639 1.00 62.59 104 ARG A O 1
ATOM 849 N N . THR A 1 105 ? -12.976 18.376 16.477 1.00 56.16 105 THR A N 1
ATOM 850 C CA . THR A 1 105 ? -12.536 19.651 15.926 1.00 56.16 105 THR A CA 1
ATOM 851 C C . THR A 1 105 ? -11.316 19.376 15.059 1.00 56.16 105 THR A C 1
ATOM 853 O O . THR A 1 105 ? -10.368 18.715 15.472 1.00 56.16 105 THR A O 1
ATOM 856 N N . LEU A 1 106 ? -11.365 19.815 13.805 1.00 56.72 106 LEU A N 1
ATOM 857 C CA . LEU A 1 106 ? -10.217 19.784 12.909 1.00 56.72 106 LEU A CA 1
ATOM 858 C C . LEU A 1 106 ? -9.435 21.073 13.175 1.00 56.72 106 LEU A C 1
ATOM 860 O O . LEU A 1 106 ? -9.854 22.121 12.681 1.00 56.72 106 LEU A O 1
ATOM 864 N N . PRO A 1 107 ? -8.321 21.057 13.934 1.00 52.09 107 PRO A N 1
ATOM 865 C CA . PRO A 1 107 ? -7.556 22.277 14.182 1.00 52.09 107 PRO A CA 1
ATOM 866 C C . PRO A 1 107 ? -6.928 22.842 12.897 1.00 52.09 107 PRO A C 1
ATOM 868 O O . PRO A 1 107 ? -6.400 23.950 12.900 1.00 52.09 107 PRO A O 1
ATOM 871 N N . TYR A 1 108 ? -6.962 22.102 11.782 1.00 52.62 108 TYR A N 1
ATOM 872 C CA . TYR A 1 108 ? -6.375 22.536 10.523 1.00 52.62 108 TYR A CA 1
ATOM 873 C C . TYR A 1 108 ? -7.030 21.838 9.323 1.00 52.62 108 TYR A C 1
ATOM 875 O O . TYR A 1 108 ? -6.997 20.613 9.233 1.00 52.62 108 TYR A O 1
ATOM 883 N N . ARG A 1 109 ? -7.580 22.623 8.388 1.00 52.09 109 ARG A N 1
ATOM 884 C CA . ARG A 1 109 ? -8.363 22.200 7.202 1.00 52.09 109 ARG A CA 1
ATOM 885 C C . ARG A 1 109 ? -7.582 21.438 6.108 1.00 52.09 109 ARG A C 1
ATOM 887 O O . ARG A 1 109 ? -7.983 21.467 4.950 1.00 52.09 109 ARG A O 1
ATOM 894 N N . MET A 1 110 ? -6.418 20.859 6.417 1.00 52.41 110 MET A N 1
ATOM 895 C CA . MET A 1 110 ? -5.554 20.214 5.410 1.00 52.41 110 MET A CA 1
ATOM 896 C C . MET A 1 110 ? -4.660 19.100 5.970 1.00 52.41 110 MET A C 1
ATOM 898 O O . MET A 1 110 ? -3.519 18.942 5.537 1.00 52.41 110 MET A O 1
ATOM 902 N N . ARG A 1 111 ? -5.114 18.317 6.949 1.00 62.72 111 ARG A N 1
ATOM 903 C CA . ARG A 1 111 ? -4.302 17.209 7.476 1.00 62.72 111 ARG A CA 1
ATOM 904 C C . ARG A 1 111 ? -5.109 15.934 7.417 1.00 62.72 111 ARG A C 1
ATOM 906 O O . ARG A 1 111 ? -6.183 15.881 7.993 1.00 62.72 111 ARG A O 1
ATOM 913 N N . MET A 1 112 ? -4.593 14.962 6.665 1.00 63.19 112 MET A N 1
ATOM 914 C CA . MET A 1 112 ? -4.794 13.506 6.729 1.00 63.19 112 MET A CA 1
ATOM 915 C C . MET A 1 112 ? -6.147 12.962 7.230 1.00 63.19 112 MET A C 1
ATOM 917 O O . MET A 1 112 ? -6.817 12.233 6.503 1.00 63.19 112 MET A O 1
ATOM 921 N N . VAL A 1 113 ? -6.542 13.346 8.440 1.00 62.06 113 VAL A N 1
ATOM 922 C CA . VAL A 1 113 ? -7.818 13.129 9.123 1.00 62.06 113 VAL A CA 1
ATOM 923 C C . VAL A 1 113 ? -9.052 13.364 8.238 1.00 62.06 113 VAL A C 1
ATOM 925 O O . VAL A 1 113 ? -9.979 12.558 8.248 1.00 62.06 113 VAL A O 1
ATOM 928 N N . GLU A 1 114 ? -9.083 14.418 7.418 1.00 62.19 114 GLU A N 1
ATOM 929 C CA . GLU A 1 114 ? -10.231 14.680 6.525 1.00 62.19 114 GLU A CA 1
ATOM 930 C C . GLU A 1 114 ? -10.398 13.606 5.446 1.00 62.19 114 GLU A C 1
ATOM 932 O O . GLU A 1 114 ? -11.518 13.197 5.122 1.00 62.19 114 GLU A O 1
ATOM 937 N N . ARG A 1 115 ? -9.267 13.102 4.941 1.00 67.31 115 ARG A N 1
ATOM 938 C CA . ARG A 1 115 ? -9.202 12.022 3.951 1.00 67.31 115 ARG A CA 1
ATOM 939 C C . ARG A 1 115 ? -9.354 10.641 4.584 1.00 67.31 115 ARG A C 1
ATOM 941 O O . ARG A 1 115 ? -9.274 9.647 3.861 1.00 67.31 115 ARG A O 1
ATOM 948 N N . LEU A 1 116 ? -9.569 10.557 5.901 1.00 73.25 116 LEU A N 1
ATOM 949 C CA . LEU A 1 116 ? -9.845 9.277 6.529 1.00 73.25 116 LEU A CA 1
ATOM 950 C C . LEU A 1 116 ? -11.153 8.700 5.976 1.00 73.25 116 LEU A C 1
ATOM 952 O O . LEU A 1 116 ? -12.151 9.425 5.840 1.00 73.25 116 LEU A O 1
ATOM 956 N N . PRO A 1 117 ? -11.163 7.390 5.690 1.00 74.69 117 PRO A N 1
ATOM 957 C CA . PRO A 1 117 ? -12.369 6.658 5.359 1.00 74.69 117 PRO A CA 1
ATOM 958 C C . PRO A 1 117 ? -13.527 6.944 6.321 1.00 74.69 117 PRO A C 1
ATOM 960 O O . PRO A 1 117 ? -13.340 7.071 7.534 1.00 74.69 117 PRO A O 1
ATOM 963 N N . ALA A 1 118 ? -14.747 6.989 5.783 1.00 76.44 118 ALA A N 1
ATOM 964 C CA . ALA A 1 118 ? -15.957 7.221 6.572 1.00 76.44 118 ALA A CA 1
ATOM 965 C C . ALA A 1 118 ? -16.115 6.212 7.725 1.00 76.44 118 ALA A C 1
ATOM 967 O O . ALA A 1 118 ? -16.520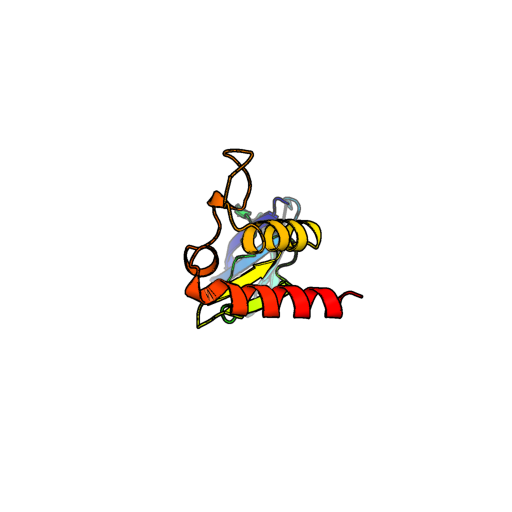 6.607 8.816 1.00 76.44 118 ALA A O 1
ATOM 968 N N . PHE A 1 119 ? -15.695 4.953 7.533 1.00 76.56 119 PHE A N 1
ATOM 969 C CA . PHE A 1 119 ? -15.800 3.911 8.559 1.00 76.56 119 PHE A CA 1
ATOM 970 C C . PHE A 1 119 ? -14.984 4.208 9.827 1.00 76.56 119 PHE A C 1
ATOM 972 O O . PHE A 1 119 ? -15.355 3.727 10.890 1.00 76.56 119 PHE A O 1
ATOM 979 N N . ILE A 1 120 ? -13.910 5.002 9.745 1.00 76.00 120 ILE A N 1
ATOM 980 C CA . ILE A 1 120 ? -13.099 5.407 10.911 1.00 76.00 120 ILE A CA 1
ATOM 981 C C . ILE A 1 120 ? -13.777 6.560 11.661 1.00 76.00 120 ILE A C 1
ATOM 983 O O . ILE A 1 120 ? -13.676 6.676 12.881 1.00 76.00 120 ILE A O 1
ATOM 987 N N . LYS A 1 121 ? -14.482 7.424 10.923 1.00 74.19 121 LYS A N 1
ATOM 988 C CA . LYS A 1 121 ? -15.218 8.570 11.475 1.00 74.19 121 LYS A CA 1
ATOM 989 C C . LYS A 1 121 ? -16.532 8.144 12.134 1.00 74.19 121 LYS A C 1
ATOM 991 O O . LYS A 1 121 ? -17.048 8.864 12.988 1.00 74.19 121 LYS A O 1
ATOM 996 N N . GLU A 1 122 ? -17.060 6.979 11.773 1.00 77.19 122 GLU A N 1
ATOM 997 C CA . GLU A 1 122 ? -18.292 6.445 12.340 1.00 77.19 122 GLU A CA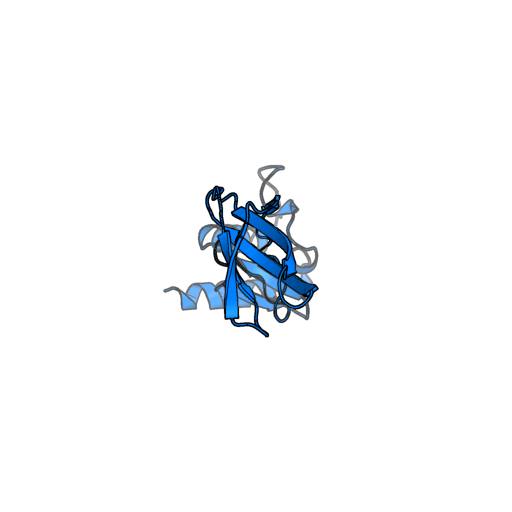 1
ATOM 998 C C . GLU A 1 122 ? -18.128 6.057 13.819 1.00 77.19 122 GLU A C 1
ATOM 1000 O O . GLU A 1 122 ? -17.253 5.276 14.196 1.00 77.19 122 GLU A O 1
ATOM 1005 N N . ALA A 1 123 ? -19.017 6.566 14.677 1.00 72.19 123 ALA A N 1
ATOM 1006 C CA . ALA A 1 123 ? -18.971 6.311 16.119 1.00 72.19 123 ALA A CA 1
ATOM 1007 C C . ALA A 1 123 ? -19.076 4.814 16.472 1.00 72.19 123 ALA A C 1
ATOM 1009 O O . ALA A 1 123 ? -18.424 4.361 17.409 1.00 72.19 123 ALA A O 1
ATOM 1010 N N . LYS A 1 124 ? -19.816 4.030 15.678 1.00 77.31 124 LYS A N 1
ATOM 1011 C CA . LYS A 1 124 ? -20.015 2.581 15.872 1.00 77.31 124 LYS A CA 1
ATOM 1012 C C . LYS A 1 124 ? -18.742 1.748 15.688 1.00 77.31 124 LYS A C 1
ATOM 1014 O O . LYS A 1 124 ? -18.710 0.577 16.071 1.00 77.31 124 LYS A O 1
ATOM 1019 N N . ASN A 1 125 ? -17.711 2.322 15.073 1.00 79.31 125 ASN A N 1
ATOM 1020 C CA . ASN A 1 125 ? -16.430 1.662 14.827 1.00 79.31 125 ASN A CA 1
ATOM 1021 C C . ASN A 1 125 ? -15.318 2.200 15.733 1.00 79.31 125 ASN A C 1
ATOM 1023 O O . ASN A 1 125 ? -14.210 1.670 15.696 1.00 79.31 125 ASN A O 1
ATOM 1027 N N . ARG A 1 126 ? -15.609 3.201 16.579 1.00 79.12 126 ARG A N 1
ATOM 1028 C CA . ARG A 1 126 ? -14.635 3.852 17.468 1.00 79.12 126 ARG A CA 1
ATOM 1029 C C . ARG A 1 126 ? -13.895 2.840 18.338 1.00 79.12 126 ARG A C 1
ATOM 1031 O O . ARG A 1 126 ? -12.671 2.830 18.358 1.00 79.12 126 ARG A O 1
ATOM 1038 N N . GLU A 1 127 ? -14.631 1.966 19.015 1.00 81.50 127 GLU A N 1
ATOM 1039 C CA . GLU A 1 127 ? -14.048 0.973 19.923 1.00 81.50 127 GLU A CA 1
ATOM 1040 C C . GLU A 1 127 ? -13.191 -0.062 19.185 1.00 81.50 127 GLU A C 1
ATOM 1042 O O . GLU A 1 127 ? -12.121 -0.435 19.662 1.00 81.50 127 GLU A O 1
ATOM 1047 N N . ALA A 1 128 ? -13.630 -0.501 18.001 1.00 84.56 128 ALA A N 1
ATOM 1048 C CA . ALA A 1 128 ? -12.878 -1.446 17.177 1.00 84.56 128 ALA A CA 1
ATOM 1049 C C . ALA A 1 128 ? -11.561 -0.826 16.685 1.00 84.56 128 ALA A C 1
ATOM 1051 O O . ALA A 1 128 ? -10.502 -1.438 16.814 1.00 84.56 128 ALA A O 1
ATOM 1052 N N . VAL A 1 129 ? -11.614 0.417 16.198 1.00 83.75 129 VAL A N 1
ATOM 1053 C CA . VAL A 1 129 ? -10.430 1.160 15.750 1.00 83.75 129 VAL A CA 1
ATOM 1054 C C . VAL A 1 129 ? -9.463 1.403 16.912 1.00 83.75 129 VAL A C 1
ATOM 1056 O O . VAL A 1 129 ? -8.269 1.159 16.759 1.00 83.75 129 VAL A O 1
ATOM 1059 N N . LEU A 1 130 ? -9.953 1.807 18.092 1.00 84.25 130 LEU A N 1
ATOM 1060 C CA . LEU A 1 130 ? -9.108 1.997 19.279 1.00 84.25 130 LEU A CA 1
ATOM 1061 C C . LEU A 1 130 ? -8.422 0.698 19.719 1.00 84.25 130 LEU A C 1
ATOM 1063 O O . LEU A 1 130 ? -7.234 0.723 20.029 1.00 84.25 130 LEU A O 1
ATOM 1067 N N . LYS A 1 131 ? -9.122 -0.444 19.694 1.00 86.81 131 LYS A N 1
ATOM 1068 C CA . LYS A 1 131 ? -8.512 -1.752 20.000 1.00 86.81 131 LYS A CA 1
ATOM 1069 C C . LYS A 1 131 ? -7.370 -2.088 19.041 1.00 86.81 131 LYS A C 1
ATOM 1071 O O . LYS A 1 131 ? -6.317 -2.538 19.490 1.00 86.81 131 LYS A O 1
ATOM 1076 N N . ILE A 1 132 ? -7.551 -1.841 17.742 1.00 87.06 132 ILE A N 1
ATOM 1077 C CA . ILE A 1 132 ? -6.506 -2.063 16.733 1.00 87.06 132 ILE A CA 1
ATOM 1078 C C . ILE A 1 132 ? -5.312 -1.128 16.974 1.00 87.06 132 ILE A C 1
ATOM 1080 O O . ILE A 1 132 ? -4.169 -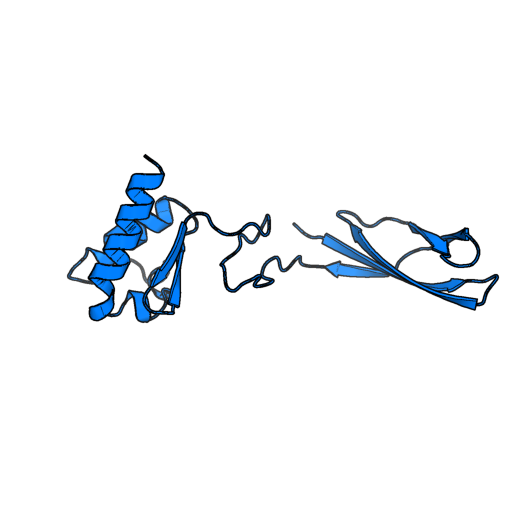1.586 16.993 1.00 87.06 132 ILE A O 1
ATOM 1084 N N . LEU A 1 133 ? -5.563 0.161 17.226 1.00 86.00 133 LEU A N 1
ATOM 1085 C CA . LEU A 1 133 ? -4.509 1.139 17.514 1.00 86.00 133 LEU A CA 1
ATOM 1086 C C . LEU A 1 133 ? -3.697 0.746 18.756 1.00 86.00 133 LEU A C 1
ATOM 1088 O O . LEU A 1 133 ? -2.470 0.768 18.710 1.00 86.00 133 LEU A O 1
ATOM 1092 N N . GLN A 1 134 ? -4.356 0.303 19.829 1.00 85.62 134 GLN A N 1
ATOM 1093 C CA . GLN A 1 134 ? -3.697 -0.173 21.051 1.00 85.62 134 GLN A CA 1
ATOM 1094 C C . GLN A 1 134 ? -2.889 -1.460 20.825 1.00 85.62 134 GLN A C 1
ATOM 1096 O O . GLN A 1 134 ? -1.771 -1.578 21.327 1.00 85.62 134 GLN A O 1
ATOM 1101 N N . LYS A 1 135 ? -3.402 -2.403 20.023 1.00 87.31 135 LYS A N 1
ATOM 1102 C CA . LYS A 1 135 ? -2.668 -3.615 19.616 1.00 87.31 135 LYS A CA 1
ATOM 1103 C C . LYS A 1 135 ? -1.378 -3.253 18.881 1.00 87.31 135 LYS A C 1
ATOM 1105 O O . LYS A 1 135 ? -0.308 -3.744 19.234 1.00 87.31 135 LYS A O 1
ATOM 1110 N N . TRP A 1 136 ? -1.461 -2.358 17.899 1.00 88.12 136 TRP A N 1
ATOM 1111 C CA . TRP A 1 136 ? -0.287 -1.847 17.192 1.00 88.12 136 TRP A CA 1
ATOM 1112 C C . TRP A 1 136 ? 0.671 -1.115 18.133 1.00 88.12 136 TRP A C 1
ATOM 1114 O O . TRP A 1 136 ? 1.882 -1.295 18.013 1.00 88.12 136 TRP A O 1
ATOM 1124 N N . LYS A 1 137 ? 0.135 -0.365 19.107 1.00 84.12 137 LYS A N 1
ATOM 1125 C CA . LYS A 1 137 ? 0.905 0.344 20.136 1.00 84.12 137 LYS A CA 1
ATOM 1126 C C . LYS A 1 137 ? 1.754 -0.581 20.994 1.00 84.12 137 LYS A C 1
ATOM 1128 O O . LYS A 1 137 ? 2.916 -0.294 21.262 1.00 84.12 137 LYS A O 1
ATOM 1133 N N . ASN A 1 138 ? 1.167 -1.698 21.405 1.00 84.19 138 ASN A N 1
ATOM 1134 C CA . ASN A 1 138 ? 1.842 -2.688 22.229 1.00 84.19 138 ASN A CA 1
ATOM 1135 C C . ASN A 1 138 ? 2.8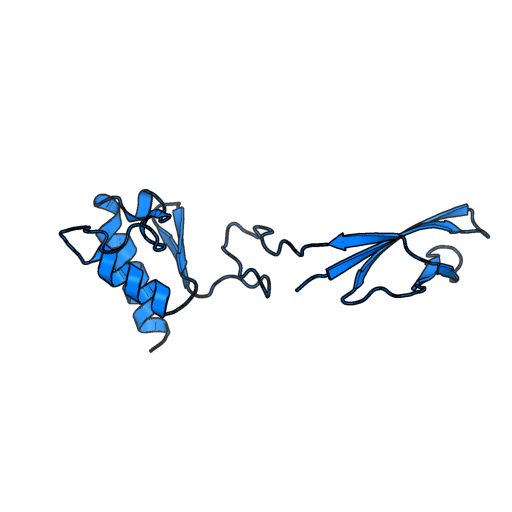45 -3.534 21.430 1.00 84.19 138 ASN A C 1
ATOM 1137 O O . ASN A 1 138 ? 3.799 -4.045 21.998 1.00 84.19 138 ASN A O 1
ATOM 1141 N N . SER A 1 139 ? 2.648 -3.666 20.116 1.00 81.00 139 SER A N 1
ATOM 1142 C CA . SER A 1 139 ? 3.512 -4.475 19.249 1.00 81.00 139 SER A CA 1
ATOM 1143 C C . SER A 1 139 ? 4.851 -3.816 18.904 1.00 81.00 139 SER A C 1
ATOM 1145 O O . SER A 1 139 ? 5.766 -4.522 18.492 1.00 81.00 139 SER A O 1
ATOM 1147 N N . TYR A 1 140 ? 4.971 -2.487 19.005 1.00 69.44 140 TYR A N 1
ATOM 1148 C CA . TYR A 1 140 ? 6.232 -1.781 18.724 1.00 69.44 140 TYR A CA 1
ATOM 1149 C C . TYR A 1 140 ? 7.065 -1.477 19.978 1.00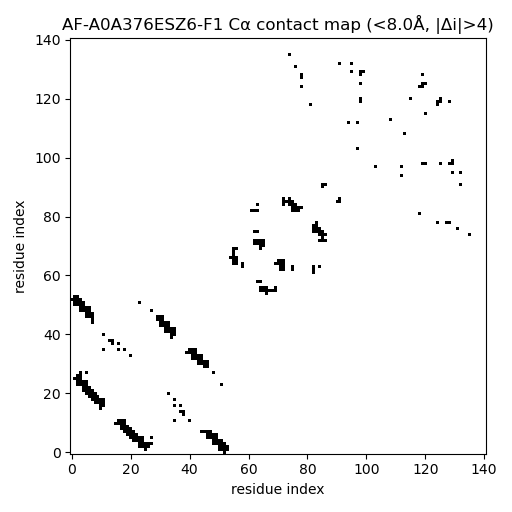 69.44 140 TYR A C 1
ATOM 1151 O O . TYR A 1 140 ? 8.115 -0.840 19.847 1.00 69.44 140 TYR A O 1
ATOM 1159 N N . LYS A 1 141 ? 6.550 -1.835 21.160 1.00 55.09 141 LYS A N 1
ATOM 1160 C CA . LYS A 1 141 ? 7.085 -1.451 22.465 1.00 55.09 141 LYS A CA 1
ATOM 1161 C C . LYS A 1 141 ? 8.273 -2.310 22.879 1.00 55.09 141 LYS A C 1
ATOM 1163 O O . LYS A 1 141 ? 8.255 -3.518 22.565 1.00 55.09 141 LYS A O 1
#

Radius of gyration: 24.0 Å; Cα contacts (8 Å, |Δi|>4): 183; chains: 1; bounding box: 43×43×61 Å

Solvent-accessible surface area (backbone atoms only — not comparable to full-atom values): 8894 Å² total; per-residue (Å²): 128,74,33,31,34,36,40,39,79,48,58,41,94,85,77,61,47,80,45,76,47,78,47,81,32,78,64,91,66,77,59,44,82,43,70,39,94,87,73,71,47,76,42,80,39,70,49,50,76,43,89,31,74,75,68,34,80,62,69,60,92,79,49,62,49,37,71,86,78,47,44,69,45,87,48,58,49,78,56,92,90,39,82,42,74,41,89,49,70,67,55,47,52,54,50,49,54,53,70,68,40,88,69,79,71,73,95,54,101,82,51,72,72,79,77,47,58,68,68,72,72,34,75,93,35,40,66,62,52,49,51,52,53,51,53,56,56,62,70,75,106

Secondary structure (DSSP, 8-state):
--EEEEEEEEE-TTT--EEEEEEEESS--S-EEEE-TTT--EEEE-PEEEEE-------STT--B-TTT-PBPSEEEEETTEEEEESSHHHHHHHHHHHH-SS---SSTTSGGGGS-HHHHSGGGHHHHHHHHHHHHHHT-

Foldseek 3Di:
DKKKWFWDWDADPPPRHTDIDTDIHPDQDQWDWDADPPPRDTDTDRTDIDTDQPQLPPCDPVADADSPPVHGAPQWDDQPNDIDGDRDPVRLVVLLVQLPDPPNDDPDPDDPVVPDDPLSVDPVRSVVSNVSSVVVVVVVD

Organism: Chryseobacterium carnipullorum (NCBI:txid1124835)

pLDDT: mean 74.53, std 9.54, range [50.81, 88.12]

Mean predicted aligned error: 13.74 Å

Sequence (141 aa):
MVLYKAVAKLHCPICAHSIRVERCVKEKLENISVECGECDTKLDIKPRYERYVSNYSKKTNGLKQDDVFGCPLYFQDDCKGNLFWAKNREHLLEMEAYVSSELRTLPYRMRMVERLPAFIKEAKNREAVLKILQKWKNSYK